Protein AF-A0A1G8F8T6-F1 (afdb_monomer)

pLDDT: mean 83.58, std 11.94, range [49.19, 96.81]

Nearest PDB structures (foldseek):
  3n2o-assembly2_C  TM=4.552E-01  e=8.728E+00  Vibrio vulnificus YJ016

Radius of gyration: 21.97 Å; Cα contacts (8 Å, |Δi|>4): 37; chains: 1; bounding box: 66×48×45 Å

Solvent-accessible surface area (backbone atoms only — not comparable to full-atom values): 5885 Å² total; per-residue (Å²): 111,71,68,59,53,51,52,50,54,52,52,53,55,54,57,56,69,68,46,78,66,74,82,36,47,68,62,40,37,72,35,65,68,62,41,52,53,52,52,56,41,45,76,68,64,76,58,56,69,75,56,43,51,43,54,52,51,10,48,55,52,30,67,73,63,73,77,66,57,94,80,72,55,82,49,86,86,70,53,78,80,83,59,82,72,71,80,52,79,77,79,77,79,131

Organism: NCBI:txid29435

Mean predicted aligned error: 12.01 Å

Sequence (94 aa):
MTRATAMFAFACLLAGCDRPQALSVEALAADPAQLHALRAECGRSEHDGAFCARVTQADLRRFLSGQAGPGEYQTLADLPPIPDSFDDPVEARP

Structure (mmCIF, N/CA/C/O backbone):
data_AF-A0A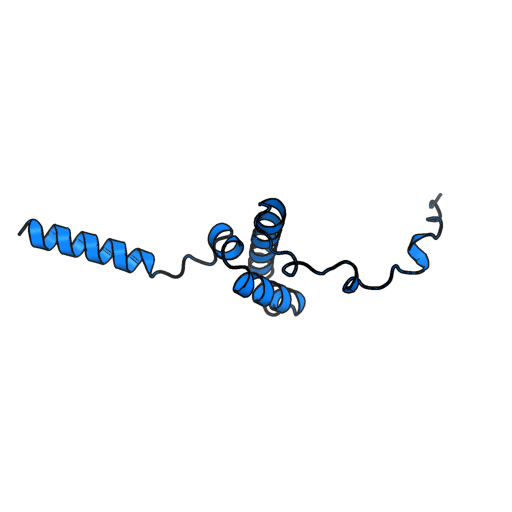1G8F8T6-F1
#
_entry.id   AF-A0A1G8F8T6-F1
#
loop_
_atom_site.group_PDB
_atom_site.id
_atom_site.type_symbol
_atom_site.label_atom_id
_atom_site.label_alt_id
_atom_site.label_comp_id
_atom_site.label_asym_id
_atom_site.label_entity_id
_atom_site.label_seq_id
_atom_site.pdbx_PDB_ins_code
_atom_site.Cartn_x
_atom_site.Cartn_y
_atom_site.Cartn_z
_atom_site.occupancy
_atom_site.B_iso_or_equiv
_atom_site.auth_seq_id
_atom_site.auth_comp_id
_atom_site.auth_asym_id
_atom_site.auth_atom_id
_atom_site.pdbx_PDB_model_num
ATOM 1 N N . MET A 1 1 ? -31.013 28.864 26.686 1.00 59.19 1 MET A N 1
ATOM 2 C CA . MET A 1 1 ? -29.648 29.105 26.158 1.00 59.19 1 MET A CA 1
ATOM 3 C C . MET A 1 1 ? -28.838 27.815 26.035 1.00 59.19 1 MET A C 1
ATOM 5 O O . MET A 1 1 ? -28.295 27.577 24.971 1.00 59.19 1 MET A O 1
ATOM 9 N N . THR A 1 2 ? -28.855 26.921 27.028 1.00 66.06 2 THR A N 1
ATOM 10 C CA . THR A 1 2 ? -28.122 25.633 27.052 1.00 66.06 2 THR A CA 1
ATOM 11 C C . THR A 1 2 ? -28.388 24.698 25.864 1.00 66.06 2 THR A C 1
ATOM 13 O O . THR A 1 2 ? -27.469 24.061 25.362 1.00 66.06 2 THR A O 1
ATOM 16 N N . ARG A 1 3 ? -29.633 24.637 25.369 1.00 74.25 3 ARG A N 1
ATOM 17 C CA . ARG A 1 3 ? -29.998 23.798 24.209 1.00 74.25 3 ARG A CA 1
ATOM 18 C C . ARG A 1 3 ? -29.391 24.290 22.892 1.00 74.25 3 ARG A C 1
ATOM 20 O O . ARG A 1 3 ? -28.979 23.477 22.075 1.00 74.25 3 ARG A O 1
ATOM 27 N N . ALA A 1 4 ? -29.303 25.608 22.715 1.00 74.50 4 ALA A N 1
ATOM 28 C CA . ALA A 1 4 ? -28.697 26.208 21.530 1.00 74.50 4 ALA A CA 1
ATOM 29 C C . ALA A 1 4 ? -27.178 25.981 21.521 1.00 74.50 4 ALA A C 1
ATOM 31 O O . ALA A 1 4 ? -26.618 25.631 20.489 1.00 74.50 4 ALA A O 1
ATOM 32 N N . THR A 1 5 ? -26.530 26.078 22.686 1.00 75.00 5 THR A N 1
ATOM 33 C CA . THR A 1 5 ? -25.104 25.763 22.848 1.00 75.00 5 THR A CA 1
ATOM 34 C C . THR A 1 5 ? -24.811 24.292 22.551 1.00 75.00 5 THR A C 1
ATOM 36 O O . THR A 1 5 ? -23.836 23.991 21.871 1.00 75.00 5 THR A O 1
ATOM 39 N N . ALA A 1 6 ? -25.680 23.380 22.999 1.00 80.19 6 ALA A N 1
ATOM 40 C CA . ALA A 1 6 ? -25.549 21.953 22.714 1.00 80.19 6 ALA A CA 1
ATOM 41 C C . ALA A 1 6 ? -25.727 21.636 21.219 1.00 80.19 6 ALA A C 1
ATOM 43 O O . ALA A 1 6 ? -24.916 20.905 20.659 1.00 80.19 6 ALA A O 1
ATOM 44 N N . MET A 1 7 ? -26.731 22.222 20.552 1.00 81.44 7 MET A N 1
ATOM 45 C CA . MET A 1 7 ? -26.900 22.061 19.100 1.00 81.44 7 MET A CA 1
ATOM 46 C C . MET A 1 7 ? -25.718 22.623 18.313 1.00 81.44 7 MET A C 1
ATOM 48 O O . MET A 1 7 ? -25.283 22.002 17.351 1.00 81.44 7 MET A O 1
ATOM 52 N N . PHE A 1 8 ? -25.187 23.774 18.724 1.00 81.00 8 PHE A N 1
ATOM 53 C CA . PHE A 1 8 ? -24.047 24.392 18.055 1.00 81.00 8 PHE A CA 1
ATOM 54 C C . PHE A 1 8 ? -22.774 23.553 18.222 1.00 81.00 8 PHE A C 1
ATOM 56 O O . PHE A 1 8 ? -22.086 23.282 17.245 1.00 81.00 8 PHE A O 1
ATOM 63 N N . ALA A 1 9 ? -22.509 23.052 19.433 1.00 81.75 9 ALA A N 1
ATOM 64 C CA . ALA A 1 9 ? -21.402 22.131 19.683 1.00 81.75 9 ALA A CA 1
ATOM 65 C C . ALA A 1 9 ? -21.535 20.837 18.861 1.00 81.75 9 ALA A C 1
ATOM 67 O O . ALA A 1 9 ? -20.556 20.373 18.281 1.00 81.75 9 ALA A O 1
ATOM 68 N N . PHE A 1 10 ? -22.747 20.288 18.755 1.00 79.69 10 PHE A N 1
ATOM 69 C CA . PHE A 1 10 ? -23.015 19.093 17.956 1.00 79.69 10 PHE A CA 1
ATOM 70 C C . PHE A 1 10 ? -22.822 19.343 16.453 1.00 79.69 10 PHE A C 1
ATOM 72 O O . PHE A 1 10 ? -22.183 18.546 15.773 1.00 79.69 10 PHE A O 1
ATOM 79 N N . ALA A 1 11 ? -23.289 20.484 15.938 1.00 79.38 11 ALA A N 1
ATOM 80 C CA . ALA A 1 11 ? -23.071 20.885 14.550 1.00 79.38 11 ALA A CA 1
ATOM 81 C C . ALA A 1 11 ? -21.579 21.104 14.234 1.00 79.38 11 ALA A C 1
ATOM 83 O O . ALA A 1 11 ? -21.114 20.691 13.175 1.00 79.38 11 ALA A O 1
ATOM 84 N N . CYS A 1 12 ? -20.806 21.683 15.159 1.00 77.25 12 CYS A N 1
ATOM 85 C CA . CYS A 1 12 ? -19.356 21.828 15.010 1.00 77.25 12 CYS A CA 1
ATOM 86 C C . CYS A 1 12 ? -18.616 20.480 15.018 1.00 77.25 12 CYS A C 1
ATOM 88 O O . CYS A 1 12 ? -17.654 20.319 14.272 1.00 77.25 12 CYS A O 1
ATOM 90 N N . LEU A 1 13 ? -19.061 19.511 15.827 1.00 75.94 13 LEU A N 1
ATOM 91 C CA . LEU A 1 13 ? -18.507 18.151 15.826 1.00 75.94 13 LEU A CA 1
ATOM 92 C C . LEU A 1 13 ? -18.780 17.436 14.496 1.00 75.94 13 LEU A C 1
ATOM 94 O O . LEU A 1 13 ? -17.865 16.846 13.930 1.00 75.94 13 LEU A O 1
ATOM 98 N N . LEU A 1 14 ? -20.000 17.553 13.961 1.00 72.62 14 LEU A N 1
ATOM 99 C CA . LEU A 1 14 ? -20.365 16.978 12.661 1.00 72.62 14 LEU A CA 1
ATOM 100 C C . LEU A 1 14 ? -19.622 17.644 11.495 1.00 72.62 14 LEU A C 1
ATOM 102 O O . LEU A 1 14 ? -19.143 16.949 10.606 1.00 72.62 14 LEU A O 1
ATOM 106 N N . ALA A 1 15 ? -19.440 18.967 11.526 1.00 65.62 15 ALA A N 1
ATOM 107 C CA . ALA A 1 15 ? -18.633 19.677 10.531 1.00 65.62 15 ALA A CA 1
ATOM 108 C C . ALA A 1 15 ? -17.142 19.281 10.581 1.00 65.62 15 ALA A C 1
ATOM 110 O O . ALA A 1 15 ? -16.426 19.405 9.590 1.00 65.62 15 ALA A O 1
ATOM 111 N N . GLY A 1 16 ? -16.664 18.777 11.725 1.00 58.59 16 GLY A N 1
ATOM 112 C CA . GLY A 1 16 ? -15.331 18.192 11.863 1.00 58.59 16 GLY A CA 1
ATOM 113 C C . GLY A 1 16 ? -15.189 16.805 11.227 1.00 58.59 16 GLY A C 1
ATOM 114 O O . GLY A 1 16 ? -14.078 16.442 10.850 1.00 58.59 16 GLY A O 1
ATOM 115 N N . CYS A 1 17 ? -16.284 16.053 11.063 1.00 60.75 17 CYS A N 1
ATOM 116 C CA . CYS A 1 17 ? -16.290 14.772 10.344 1.00 60.75 17 CYS A CA 1
ATOM 117 C C . CYS A 1 17 ? -16.159 14.942 8.823 1.00 60.75 17 CYS A C 1
ATOM 119 O O . CYS A 1 17 ? -15.731 14.009 8.151 1.00 60.75 17 CY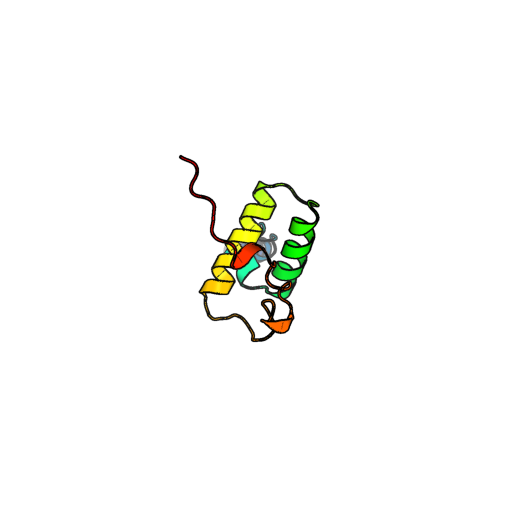S A O 1
ATOM 121 N N . ASP A 1 18 ? -16.496 16.129 8.308 1.00 53.38 18 ASP A N 1
ATOM 122 C CA . ASP A 1 18 ? -16.370 16.518 6.896 1.00 53.38 18 ASP A CA 1
ATOM 123 C C . ASP A 1 18 ? -14.992 17.121 6.567 1.00 53.38 18 ASP A C 1
ATOM 125 O O . ASP A 1 18 ? -14.690 17.452 5.420 1.00 53.38 18 ASP A O 1
ATOM 129 N N . ARG A 1 19 ? -14.099 17.271 7.565 1.00 49.38 19 ARG A N 1
ATOM 130 C CA . ARG A 1 19 ? -12.692 17.522 7.240 1.00 49.38 19 ARG A CA 1
ATOM 131 C C . ARG A 1 19 ? -12.190 16.296 6.486 1.00 49.38 19 ARG A C 1
ATOM 133 O O . ARG A 1 19 ? -12.288 15.206 7.053 1.00 49.38 19 ARG A O 1
ATOM 140 N N . PRO A 1 20 ? -11.603 16.451 5.282 1.00 49.19 20 PRO A N 1
ATOM 141 C CA . PRO A 1 20 ? -10.923 15.349 4.631 1.00 49.19 20 PRO A CA 1
ATOM 142 C C . PRO A 1 20 ? -9.859 14.893 5.617 1.00 49.19 20 PRO A C 1
ATOM 144 O O . PRO A 1 20 ? -8.905 15.616 5.912 1.00 49.19 20 PRO A O 1
ATOM 147 N N . GLN A 1 21 ? -10.118 13.742 6.229 1.00 52.94 21 GLN A N 1
ATOM 148 C CA . GLN A 1 21 ? -9.225 13.050 7.137 1.00 52.94 21 GLN A CA 1
ATOM 149 C C . GLN A 1 21 ? -7.921 12.996 6.359 1.00 52.94 21 GLN A C 1
ATOM 151 O O . GLN A 1 21 ? -7.896 12.362 5.310 1.00 52.94 21 GLN A O 1
ATOM 156 N N . ALA A 1 22 ? -6.918 13.785 6.738 1.00 54.78 22 ALA A N 1
ATOM 157 C CA . ALA A 1 22 ? -5.745 13.992 5.903 1.00 54.78 22 ALA A CA 1
ATOM 158 C C . ALA A 1 22 ? -5.144 12.627 5.562 1.00 54.78 22 ALA A C 1
ATOM 160 O O . ALA A 1 22 ? -4.507 12.056 6.437 1.00 54.78 22 ALA A O 1
ATOM 161 N N . LEU A 1 23 ? -5.428 12.118 4.349 1.00 73.44 23 LEU A N 1
ATOM 162 C CA . LEU A 1 23 ? -5.221 10.744 3.865 1.00 73.44 23 LEU A CA 1
ATOM 163 C C . LEU A 1 23 ? -4.552 9.851 4.910 1.00 73.44 23 LEU A C 1
ATOM 165 O O . LEU A 1 23 ? -3.332 9.648 4.879 1.00 73.44 23 LEU A O 1
ATOM 169 N N . SER A 1 24 ? -5.332 9.443 5.918 1.00 88.75 24 SER A N 1
ATOM 170 C CA . SER A 1 24 ? -4.795 8.600 6.975 1.00 88.75 24 SER A CA 1
ATOM 171 C C . SER A 1 24 ? -4.574 7.215 6.391 1.00 88.75 24 SER A C 1
ATOM 173 O O . SER A 1 24 ? -5.270 6.798 5.463 1.00 88.75 24 SER A O 1
ATOM 175 N N . VAL A 1 25 ? -3.588 6.503 6.924 1.00 92.50 25 VAL A N 1
ATOM 176 C CA . VAL A 1 25 ? -3.266 5.149 6.468 1.00 92.50 25 VAL A CA 1
ATOM 177 C C . VAL A 1 25 ? -4.492 4.243 6.606 1.00 92.50 25 VAL A C 1
ATOM 179 O O . VAL A 1 25 ? -4.785 3.465 5.708 1.00 92.50 25 VAL A O 1
ATOM 182 N N . GLU A 1 26 ? -5.243 4.379 7.699 1.00 92.50 26 GLU A N 1
ATOM 183 C CA . GLU A 1 26 ? -6.500 3.677 7.952 1.00 92.50 26 GLU A CA 1
ATOM 184 C C . GLU A 1 26 ? -7.587 3.998 6.928 1.00 92.50 26 GLU A C 1
ATOM 186 O O . GLU A 1 26 ? -8.197 3.074 6.394 1.00 92.50 26 GLU A O 1
ATOM 191 N N . ALA A 1 27 ? -7.840 5.282 6.664 1.00 91.31 27 ALA A N 1
ATOM 192 C CA . ALA A 1 27 ? -8.886 5.690 5.731 1.00 91.31 27 ALA A CA 1
ATOM 193 C C . ALA A 1 27 ? -8.563 5.210 4.316 1.00 91.31 27 ALA A C 1
ATOM 195 O O . ALA A 1 27 ? -9.422 4.664 3.630 1.00 91.31 27 ALA A O 1
ATOM 196 N N . LEU A 1 28 ? -7.297 5.336 3.916 1.00 92.88 28 LEU A N 1
ATOM 197 C CA . LEU A 1 28 ? -6.849 4.899 2.606 1.00 92.88 28 LEU A CA 1
ATOM 198 C C . LEU A 1 28 ? -6.850 3.367 2.478 1.00 92.88 28 LEU A C 1
ATOM 200 O O . LEU A 1 28 ? -7.231 2.842 1.442 1.00 92.88 28 LEU A O 1
ATOM 204 N N . ALA A 1 29 ? -6.500 2.629 3.536 1.00 94.00 29 ALA A N 1
ATOM 205 C CA . ALA A 1 29 ? -6.598 1.167 3.541 1.00 94.00 29 ALA A CA 1
ATOM 206 C C . ALA A 1 29 ? -8.055 0.664 3.492 1.00 94.00 29 ALA A C 1
ATOM 208 O O . ALA A 1 29 ? -8.301 -0.467 3.066 1.00 94.00 29 ALA A O 1
ATOM 209 N N . ALA A 1 30 ? -9.022 1.479 3.925 1.00 93.31 30 ALA A N 1
ATOM 210 C CA . ALA A 1 30 ? -10.443 1.150 3.868 1.00 93.31 30 ALA A CA 1
ATOM 211 C C . ALA A 1 30 ? -11.064 1.362 2.472 1.00 93.31 30 ALA A C 1
ATOM 213 O O . ALA A 1 30 ? -12.059 0.703 2.170 1.00 93.31 30 ALA A O 1
ATOM 214 N N . ASP A 1 31 ? -10.473 2.210 1.619 1.00 93.12 31 ASP A N 1
ATOM 215 C CA . ASP A 1 31 ? -10.937 2.477 0.249 1.00 93.12 31 ASP A CA 1
ATOM 216 C C . ASP A 1 31 ? -9.996 1.853 -0.812 1.00 93.12 31 ASP A C 1
ATOM 218 O O . ASP A 1 31 ? -8.991 2.464 -1.196 1.00 93.12 31 ASP A O 1
ATOM 222 N N . PRO A 1 32 ? -10.301 0.641 -1.325 1.00 92.25 32 PRO A N 1
ATOM 223 C CA . PRO A 1 32 ? -9.457 -0.037 -2.312 1.00 92.25 32 PRO A CA 1
ATOM 224 C C . PRO A 1 32 ? -9.332 0.714 -3.639 1.00 92.25 32 PRO A C 1
ATOM 226 O O . PRO A 1 32 ? -8.269 0.680 -4.259 1.00 92.25 32 PRO A O 1
ATOM 229 N N . ALA A 1 33 ? -10.407 1.356 -4.103 1.00 91.75 33 ALA A N 1
ATOM 230 C CA . ALA A 1 33 ? -10.431 1.988 -5.418 1.00 91.75 33 ALA A CA 1
ATOM 231 C C . ALA A 1 33 ? -9.563 3.248 -5.415 1.00 91.75 33 ALA A C 1
ATOM 233 O O . ALA A 1 33 ? -8.730 3.440 -6.305 1.00 91.75 33 ALA A O 1
ATOM 234 N N . GLN A 1 34 ? -9.702 4.062 -4.367 1.00 93.12 34 GLN A N 1
ATOM 235 C CA . GLN A 1 34 ? -8.869 5.240 -4.172 1.00 93.12 34 GLN A CA 1
ATOM 236 C C . GLN A 1 34 ? -7.395 4.860 -3.974 1.00 93.12 34 GLN A C 1
ATOM 238 O O . GLN A 1 34 ? -6.512 5.461 -4.588 1.00 93.12 34 GLN A O 1
ATOM 243 N N . LEU A 1 35 ? -7.117 3.844 -3.153 1.00 93.81 35 LEU A N 1
ATOM 244 C CA . LEU A 1 35 ? -5.758 3.363 -2.917 1.00 93.81 35 LEU A CA 1
ATOM 245 C C . LEU A 1 35 ? -5.091 2.843 -4.200 1.00 93.81 35 LEU A C 1
ATOM 247 O O . LEU A 1 35 ? -3.922 3.149 -4.436 1.00 93.81 35 LEU A O 1
ATOM 251 N N . HIS A 1 36 ? -5.817 2.107 -5.049 1.00 92.44 36 HIS A N 1
ATOM 252 C CA . HIS A 1 36 ? -5.296 1.611 -6.327 1.00 92.44 36 HIS A CA 1
ATOM 253 C C . HIS A 1 36 ? -4.887 2.756 -7.268 1.00 92.44 36 HIS A C 1
ATOM 255 O O . HIS A 1 36 ? -3.782 2.733 -7.815 1.00 92.44 36 HIS A O 1
ATOM 261 N N . ALA A 1 37 ? -5.737 3.780 -7.409 1.00 93.31 37 ALA A N 1
ATOM 262 C CA . ALA A 1 37 ? -5.438 4.957 -8.226 1.00 93.31 37 ALA A CA 1
ATOM 263 C C . ALA A 1 37 ? -4.182 5.695 -7.727 1.00 93.31 37 ALA A C 1
ATOM 265 O O . ALA A 1 37 ? -3.254 5.932 -8.501 1.00 93.31 37 ALA A O 1
ATOM 266 N N . LEU A 1 38 ? -4.092 5.951 -6.415 1.00 94.19 38 LEU A N 1
ATOM 267 C CA . LEU A 1 38 ? -2.930 6.617 -5.814 1.00 94.19 38 LEU A CA 1
ATOM 268 C C . LEU A 1 38 ? -1.636 5.806 -5.968 1.00 94.19 38 LEU A C 1
ATOM 270 O O . LEU A 1 38 ? -0.566 6.383 -6.160 1.00 94.19 38 LEU A O 1
ATOM 274 N N . ARG A 1 39 ? -1.711 4.470 -5.928 1.00 93.12 39 ARG A N 1
ATOM 275 C CA . ARG A 1 39 ? -0.555 3.599 -6.194 1.00 93.12 39 ARG A CA 1
ATOM 276 C C . ARG A 1 39 ? -0.025 3.79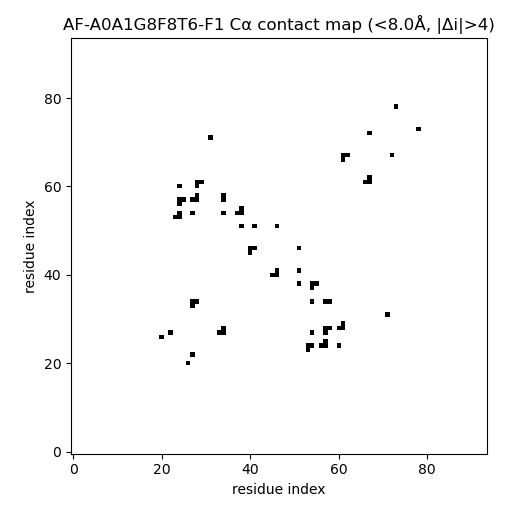4 -7.618 1.00 93.12 39 ARG A C 1
ATOM 278 O O . ARG A 1 39 ? 1.185 3.915 -7.807 1.00 93.12 39 ARG A O 1
ATOM 285 N N . ALA A 1 40 ? -0.919 3.867 -8.606 1.00 92.12 40 ALA A N 1
ATOM 286 C CA . ALA A 1 40 ? -0.555 4.098 -10.004 1.00 92.12 40 ALA A CA 1
ATOM 287 C C . ALA A 1 40 ? 0.023 5.507 -10.242 1.00 92.12 40 ALA A C 1
ATOM 289 O O . ALA A 1 40 ? 0.952 5.668 -11.033 1.00 92.12 40 ALA A O 1
ATOM 290 N N . GLU A 1 41 ? -0.488 6.526 -9.552 1.00 94.06 41 GLU A N 1
ATOM 291 C CA . GLU A 1 41 ? 0.061 7.892 -9.578 1.00 94.06 41 GLU A CA 1
ATOM 292 C C . GLU A 1 41 ? 1.463 7.958 -8.950 1.00 94.06 41 GLU A C 1
ATOM 294 O O . GLU A 1 41 ? 2.384 8.539 -9.529 1.00 94.06 41 GLU A O 1
ATOM 299 N N . CYS A 1 42 ? 1.673 7.286 -7.814 1.00 94.75 42 CYS A N 1
ATOM 300 C CA . CYS A 1 42 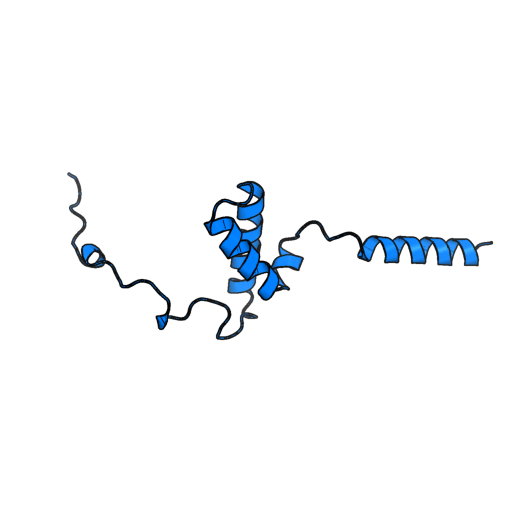? 2.988 7.183 -7.180 1.00 94.75 42 CYS A CA 1
ATOM 301 C C . CYS A 1 42 ? 4.014 6.425 -8.035 1.00 94.75 42 CYS A C 1
ATOM 303 O O . CYS A 1 42 ? 5.179 6.813 -8.065 1.00 94.75 42 CYS A O 1
ATOM 305 N N . GLY A 1 43 ? 3.594 5.401 -8.787 1.00 90.25 43 GLY A N 1
ATOM 306 C CA . GLY A 1 43 ? 4.457 4.721 -9.762 1.00 90.25 43 GLY A CA 1
ATOM 307 C C . GLY A 1 43 ? 4.890 5.611 -10.935 1.00 90.25 43 GLY A C 1
ATOM 308 O O . GLY A 1 43 ? 5.915 5.347 -11.559 1.00 90.25 43 GLY A O 1
ATOM 309 N N . ARG A 1 44 ? 4.138 6.684 -11.216 1.00 93.88 44 ARG A N 1
ATOM 310 C CA . ARG A 1 44 ? 4.453 7.698 -12.237 1.00 93.88 44 ARG A CA 1
ATOM 311 C C . ARG A 1 44 ? 5.192 8.917 -11.670 1.00 93.88 44 ARG A C 1
ATOM 313 O O . ARG A 1 44 ? 5.451 9.857 -12.416 1.00 93.88 44 ARG A O 1
ATOM 320 N N . SER A 1 45 ? 5.563 8.893 -10.385 1.00 88.00 45 SER A N 1
ATOM 321 C CA . SER A 1 45 ? 6.263 9.983 -9.688 1.00 88.00 45 SER A CA 1
ATOM 322 C C . SER A 1 45 ? 5.500 11.318 -9.692 1.00 88.00 45 SER A C 1
ATOM 324 O O . SER A 1 45 ? 6.112 12.383 -9.722 1.00 88.00 45 SER A O 1
ATOM 326 N N . GLU A 1 46 ? 4.163 11.278 -9.663 1.00 86.69 46 GLU A N 1
ATOM 327 C CA . GLU A 1 46 ? 3.316 12.486 -9.668 1.00 86.69 46 GLU A CA 1
ATOM 328 C C . GLU A 1 46 ? 3.180 13.155 -8.287 1.00 86.69 46 GLU A C 1
ATOM 330 O O . GLU A 1 46 ? 2.675 14.273 -8.190 1.00 86.69 46 GLU A O 1
ATOM 335 N N . HIS A 1 47 ? 3.653 12.497 -7.222 1.00 89.75 47 HIS A N 1
ATOM 336 C CA . HIS A 1 47 ? 3.527 12.944 -5.831 1.00 89.75 47 HIS A CA 1
ATOM 337 C C . HIS A 1 47 ? 4.869 12.943 -5.088 1.00 89.75 47 HIS A C 1
ATOM 339 O O . HIS A 1 47 ? 5.821 12.271 -5.483 1.00 89.75 47 HIS A O 1
ATOM 345 N N . ASP A 1 48 ? 4.925 13.670 -3.968 1.00 92.56 48 ASP A N 1
ATOM 346 C CA . ASP A 1 48 ? 6.083 13.689 -3.064 1.00 92.56 48 ASP A CA 1
ATOM 347 C C . ASP A 1 48 ? 6.368 12.312 -2.424 1.00 92.56 48 ASP A C 1
ATOM 349 O O . ASP A 1 48 ? 5.463 11.516 -2.155 1.00 92.56 48 ASP A O 1
ATOM 353 N N . GLY A 1 49 ? 7.637 12.048 -2.105 1.00 91.88 49 GLY A N 1
ATOM 354 C CA . GLY A 1 49 ? 8.077 10.775 -1.532 1.00 91.88 49 GLY A CA 1
ATOM 355 C C . GLY A 1 49 ? 7.422 10.433 -0.188 1.00 91.88 49 GLY A C 1
ATOM 356 O O . GLY A 1 49 ? 7.074 9.275 0.041 1.00 91.88 49 GLY A O 1
ATOM 357 N N . ALA A 1 50 ? 7.182 11.413 0.691 1.00 92.69 50 ALA A N 1
ATOM 358 C CA . ALA A 1 50 ? 6.517 11.165 1.973 1.00 92.69 50 ALA A CA 1
ATOM 359 C C . ALA A 1 50 ? 5.024 10.851 1.795 1.00 92.69 50 ALA A C 1
ATOM 361 O O . ALA A 1 50 ? 4.436 10.095 2.575 1.00 92.69 50 ALA A O 1
ATOM 362 N N . PHE A 1 51 ? 4.399 11.409 0.756 1.00 92.94 51 PHE A N 1
ATOM 363 C CA . PHE A 1 51 ? 3.048 11.032 0.364 1.00 92.94 51 PHE A CA 1
ATOM 364 C C . PHE A 1 51 ? 3.012 9.586 -0.133 1.00 92.94 51 PHE A C 1
ATOM 366 O O . PHE A 1 51 ? 2.250 8.781 0.403 1.00 92.94 51 PHE A O 1
ATOM 373 N N . CYS A 1 52 ? 3.887 9.228 -1.075 1.00 95.19 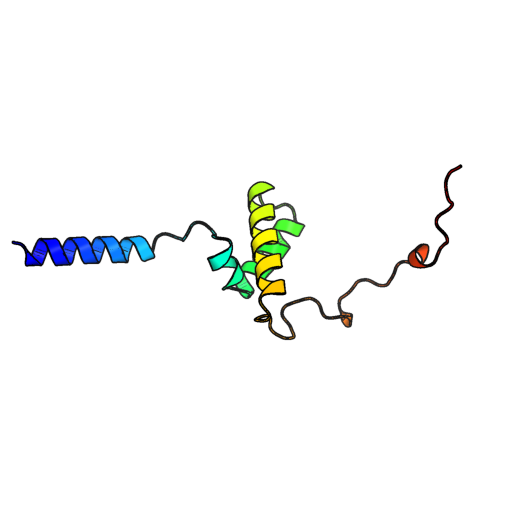52 CYS A N 1
ATOM 374 C CA . CYS A 1 52 ? 3.929 7.872 -1.611 1.00 95.19 52 CYS A CA 1
ATOM 375 C C . CYS A 1 52 ? 4.307 6.826 -0.558 1.00 95.19 52 CYS A C 1
ATOM 377 O O . CYS A 1 52 ? 3.741 5.737 -0.562 1.00 95.19 52 CYS A O 1
ATOM 379 N N . ALA A 1 53 ? 5.149 7.166 0.421 1.00 95.25 53 ALA A N 1
ATOM 380 C CA . ALA A 1 53 ? 5.419 6.295 1.564 1.00 95.25 53 ALA A CA 1
ATOM 381 C C . ALA A 1 53 ? 4.149 5.976 2.379 1.00 95.25 53 ALA A C 1
ATOM 383 O O . ALA A 1 53 ? 3.951 4.829 2.783 1.00 95.25 53 ALA A O 1
ATOM 384 N N . ARG A 1 54 ? 3.248 6.952 2.581 1.00 95.38 54 ARG A N 1
ATOM 385 C CA . ARG A 1 54 ? 1.954 6.715 3.252 1.00 95.38 54 ARG A CA 1
ATOM 386 C C . ARG A 1 54 ? 1.013 5.851 2.420 1.00 95.38 54 ARG A C 1
ATOM 388 O O . ARG A 1 54 ? 0.356 4.980 2.985 1.00 95.38 54 ARG A O 1
ATOM 395 N N . VAL A 1 55 ? 0.963 6.065 1.104 1.00 95.75 55 VAL A N 1
ATOM 396 C CA . VAL A 1 55 ? 0.180 5.223 0.182 1.00 95.75 55 VAL A CA 1
ATOM 397 C C . VAL A 1 55 ? 0.670 3.774 0.249 1.00 95.75 55 VAL A C 1
ATOM 399 O O . VAL A 1 55 ? -0.134 2.867 0.443 1.00 95.75 55 VAL A O 1
ATOM 402 N N . THR A 1 56 ? 1.986 3.555 0.21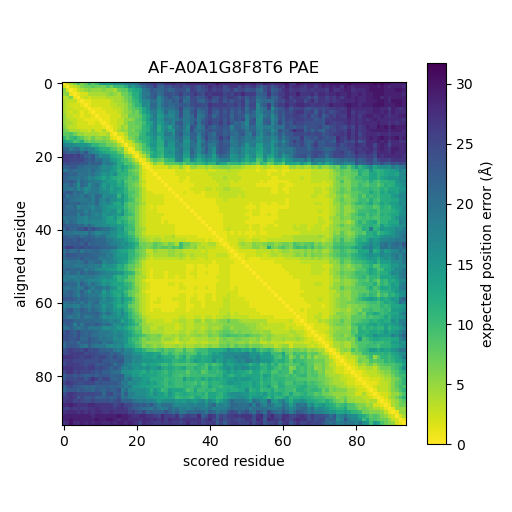1 1.00 95.81 56 THR A N 1
ATOM 403 C CA . THR A 1 56 ? 2.595 2.225 0.369 1.00 95.81 56 THR A CA 1
ATOM 404 C C . THR A 1 56 ? 2.2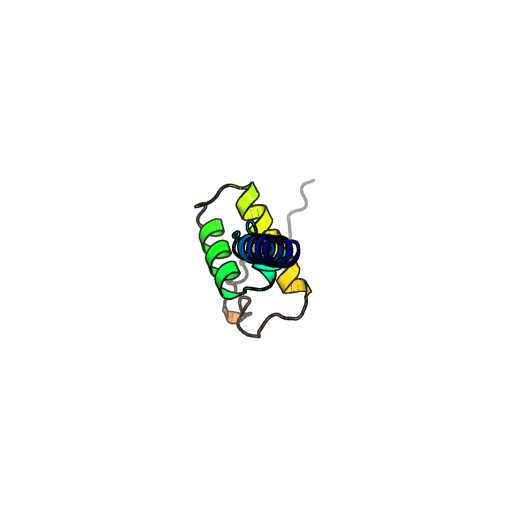91 1.605 1.734 1.00 95.81 56 THR A C 1
ATOM 406 O O . THR A 1 56 ? 2.010 0.413 1.829 1.00 95.81 56 THR A O 1
ATOM 409 N N . GLN A 1 57 ? 2.297 2.395 2.811 1.00 96.81 57 GLN A N 1
ATOM 410 C CA . GLN A 1 57 ? 1.935 1.898 4.140 1.00 96.81 57 GLN A CA 1
ATOM 411 C C . GLN A 1 57 ? 0.458 1.477 4.224 1.00 96.81 57 GLN A C 1
ATOM 413 O O . GLN A 1 57 ? 0.144 0.460 4.847 1.00 96.81 57 GLN A O 1
ATOM 418 N N . ALA A 1 58 ? -0.450 2.240 3.609 1.00 95.94 58 ALA A N 1
ATOM 419 C CA . ALA A 1 58 ? -1.868 1.890 3.531 1.00 95.94 58 ALA A CA 1
ATOM 420 C C . ALA A 1 58 ? -2.074 0.608 2.722 1.00 95.94 58 ALA A C 1
ATOM 422 O O . ALA A 1 58 ? -2.849 -0.259 3.127 1.00 95.94 58 ALA A O 1
ATOM 423 N N . ASP A 1 59 ? -1.314 0.461 1.638 1.00 94.56 59 ASP A N 1
ATOM 424 C CA . ASP A 1 59 ? -1.320 -0.737 0.816 1.00 94.56 59 ASP A CA 1
ATOM 425 C C . ASP A 1 59 ? -0.887 -1.988 1.574 1.00 94.56 59 ASP A C 1
ATOM 427 O O . ASP A 1 59 ? -1.618 -2.976 1.609 1.00 94.56 59 ASP A O 1
ATOM 431 N N . LEU A 1 60 ? 0.252 -1.922 2.264 1.00 95.44 60 LEU A N 1
ATOM 432 C CA . LEU A 1 60 ? 0.733 -3.025 3.089 1.00 95.44 60 LEU A CA 1
ATOM 433 C C . LEU A 1 60 ? -0.292 -3.410 4.161 1.00 95.44 60 LEU A C 1
ATOM 435 O O . LEU A 1 60 ? -0.552 -4.591 4.385 1.00 95.44 60 LEU A O 1
ATOM 439 N N . ARG A 1 61 ? -0.898 -2.419 4.824 1.00 95.62 61 ARG A N 1
ATOM 440 C CA . ARG A 1 61 ? -1.914 -2.679 5.846 1.00 95.62 61 ARG A CA 1
ATOM 441 C C . ARG A 1 61 ? -3.120 -3.409 5.268 1.00 95.62 61 ARG A C 1
ATOM 443 O O . ARG A 1 61 ? -3.619 -4.334 5.904 1.00 95.62 61 ARG A O 1
ATOM 450 N N . ARG A 1 62 ? -3.598 -2.982 4.099 1.00 94.81 62 ARG A N 1
ATOM 451 C CA . ARG A 1 62 ? -4.743 -3.596 3.428 1.00 94.81 62 ARG A CA 1
ATOM 452 C C . ARG A 1 62 ? -4.429 -5.020 2.983 1.00 94.81 62 ARG A C 1
ATOM 454 O O . ARG A 1 62 ? -5.214 -5.920 3.257 1.00 94.81 62 ARG A O 1
ATOM 461 N N . PHE A 1 63 ? -3.255 -5.239 2.401 1.00 92.50 63 PHE A N 1
ATOM 462 C CA . PHE A 1 63 ? -2.788 -6.573 2.035 1.00 92.50 63 PHE A CA 1
ATOM 463 C C . PHE A 1 63 ? -2.771 -7.522 3.245 1.00 92.50 63 PHE A C 1
ATOM 465 O O . PHE A 1 63 ? -3.263 -8.647 3.177 1.00 92.50 63 PHE A O 1
ATOM 472 N N . LEU A 1 64 ? -2.273 -7.045 4.391 1.00 93.62 64 LEU A N 1
ATOM 473 C CA . LEU A 1 64 ? -2.173 -7.833 5.622 1.00 93.62 64 LEU A CA 1
ATOM 474 C C . LEU A 1 64 ? -3.484 -7.948 6.417 1.00 93.62 64 LEU A C 1
ATOM 476 O O . LEU A 1 64 ? -3.539 -8.727 7.367 1.00 93.62 64 LEU A O 1
ATOM 480 N N . SER A 1 65 ? -4.540 -7.204 6.072 1.00 94.12 65 SER A N 1
ATOM 481 C CA . SER A 1 65 ? -5.808 -7.254 6.817 1.00 94.12 65 SER A CA 1
ATOM 482 C C . SER A 1 65 ? -6.647 -8.493 6.499 1.00 94.12 65 SER A C 1
ATOM 484 O O . SER A 1 65 ? -7.578 -8.808 7.240 1.00 94.12 65 SER A O 1
ATOM 486 N N . GLY A 1 66 ? -6.360 -9.175 5.386 1.00 90.31 66 GLY A N 1
ATOM 487 C CA . GLY A 1 66 ? -7.176 -10.282 4.882 1.00 90.31 66 GLY A CA 1
ATOM 488 C C . GLY A 1 66 ? -8.547 -9.851 4.344 1.00 90.31 66 GLY A C 1
ATOM 489 O O . GLY A 1 66 ? -9.373 -10.705 4.040 1.00 90.31 66 GLY A O 1
ATOM 490 N N . GLN A 1 67 ? -8.805 -8.543 4.220 1.00 90.19 67 GLN A N 1
ATOM 491 C CA . GLN A 1 67 ? -10.056 -7.993 3.675 1.00 90.19 67 GLN A CA 1
ATOM 492 C C . GLN A 1 67 ? -9.976 -7.702 2.167 1.00 90.19 67 GLN A C 1
ATOM 494 O O . GLN A 1 67 ? -10.906 -7.119 1.605 1.00 90.19 67 GLN A O 1
ATOM 499 N N . ALA A 1 68 ? -8.864 -8.061 1.523 1.00 89.06 68 ALA A N 1
ATOM 500 C CA . ALA A 1 68 ? -8.650 -7.844 0.101 1.00 89.06 68 ALA A CA 1
ATOM 501 C C . ALA A 1 68 ? -9.551 -8.754 -0.750 1.00 89.06 68 ALA A C 1
ATOM 503 O O . ALA A 1 68 ? -9.713 -9.943 -0.464 1.00 89.06 68 ALA A O 1
ATOM 504 N N . GLY A 1 69 ? -10.133 -8.192 -1.809 1.00 85.69 69 GLY A N 1
ATOM 505 C CA . GLY A 1 69 ? -10.916 -8.950 -2.784 1.00 85.69 69 GLY A CA 1
ATOM 506 C C . GLY A 1 69 ? -10.037 -9.747 -3.764 1.00 85.69 69 GLY A C 1
ATOM 507 O O . GLY A 1 69 ? -8.874 -9.406 -3.973 1.00 85.69 69 GLY A O 1
ATOM 508 N N . PRO A 1 70 ? -10.588 -10.769 -4.446 1.00 82.56 70 PRO A N 1
ATOM 509 C CA . PRO A 1 70 ? -9.832 -11.641 -5.356 1.00 82.56 70 PRO A CA 1
ATOM 510 C C . PRO A 1 70 ? -9.255 -10.941 -6.600 1.00 82.56 70 PRO A C 1
ATOM 512 O O . PRO A 1 70 ? -8.392 -11.510 -7.256 1.00 82.56 70 PRO A O 1
ATOM 515 N N . GLY A 1 71 ? -9.728 -9.738 -6.940 1.00 82.31 71 GLY A N 1
ATOM 516 C CA . GLY A 1 71 ? -9.237 -8.945 -8.078 1.00 82.31 71 GLY A CA 1
ATOM 517 C C . GLY A 1 71 ? -8.540 -7.647 -7.675 1.00 82.31 71 GLY A C 1
ATOM 518 O O . GLY A 1 71 ? -8.407 -6.744 -8.490 1.00 82.31 71 GLY A O 1
ATOM 519 N N . GLU A 1 72 ? -8.189 -7.497 -6.402 1.00 87.19 72 GLU A N 1
ATOM 520 C CA . GLU A 1 72 ? -7.685 -6.230 -5.871 1.00 87.19 72 GLU A CA 1
ATOM 521 C C . GLU A 1 72 ? -6.169 -6.060 -6.016 1.00 87.19 72 GLU A C 1
ATOM 523 O O . GLU A 1 72 ? -5.671 -4.954 -6.245 1.00 87.19 72 GLU A O 1
ATOM 528 N N . TYR A 1 73 ? -5.443 -7.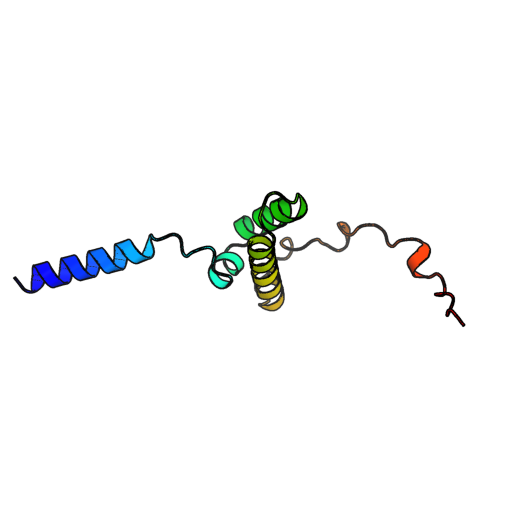167 -5.897 1.00 83.50 73 TYR A N 1
ATOM 529 C CA . TYR A 1 73 ? -4.017 -7.248 -6.169 1.00 83.50 73 TYR A CA 1
ATOM 530 C C . TYR A 1 73 ? -3.801 -8.031 -7.456 1.00 83.50 73 TYR A C 1
ATOM 532 O O . TYR A 1 73 ? -4.619 -8.887 -7.800 1.00 83.50 73 TYR A O 1
ATOM 540 N N . GLN A 1 74 ? -2.704 -7.709 -8.149 1.00 74.31 74 GLN A N 1
ATOM 541 C CA . GLN A 1 74 ? -2.317 -8.371 -9.394 1.00 74.31 74 GLN A CA 1
ATOM 542 C C . GLN A 1 74 ? -2.417 -9.881 -9.223 1.00 74.31 74 GLN A C 1
ATOM 544 O O . GLN A 1 74 ? -1.893 -10.449 -8.257 1.00 74.31 74 GLN A O 1
ATOM 549 N N . THR A 1 75 ? -3.106 -10.521 -10.159 1.00 71.94 75 THR A N 1
ATOM 550 C CA . THR A 1 75 ? -3.160 -11.972 -10.172 1.00 71.94 75 THR A CA 1
ATOM 551 C C . THR A 1 75 ? -1.830 -12.507 -10.683 1.00 71.94 75 THR A C 1
ATOM 553 O O . THR A 1 75 ? -1.028 -11.789 -11.282 1.00 71.94 75 THR A O 1
ATOM 556 N N . LEU A 1 76 ? -1.585 -13.800 -10.474 1.00 70.44 76 LEU A N 1
ATOM 557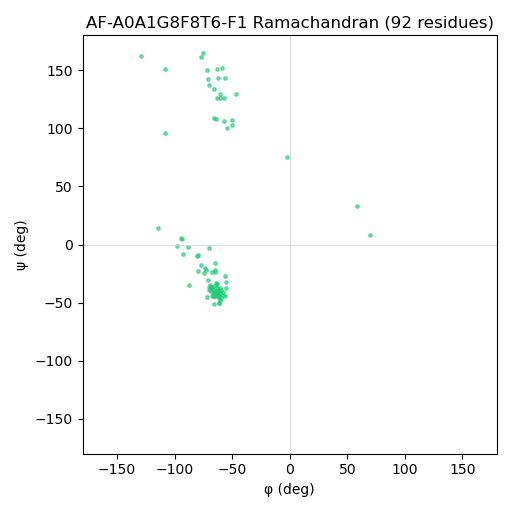 C CA . LEU A 1 76 ? -0.368 -14.442 -10.969 1.00 70.44 76 LEU A CA 1
ATOM 558 C C . LEU A 1 76 ? -0.198 -14.280 -12.495 1.00 70.44 76 LEU A C 1
ATOM 560 O O . LEU A 1 76 ? 0.925 -14.278 -12.984 1.00 70.44 76 LEU A O 1
ATOM 564 N N . ALA A 1 77 ? -1.305 -14.121 -13.231 1.00 74.56 77 ALA A N 1
ATOM 565 C CA . ALA A 1 77 ? -1.308 -13.910 -14.677 1.00 74.56 77 ALA A CA 1
ATOM 566 C C . ALA A 1 77 ? -0.844 -12.504 -15.094 1.00 74.56 77 ALA A C 1
ATOM 568 O O . ALA A 1 77 ? -0.429 -12.320 -16.235 1.00 74.56 77 ALA A O 1
ATOM 569 N N . ASP A 1 78 ? -0.897 -11.532 -14.181 1.00 74.69 78 ASP A N 1
ATOM 570 C CA . ASP A 1 78 ? -0.545 -10.136 -14.447 1.00 74.69 78 ASP A CA 1
ATOM 571 C C . ASP A 1 78 ? 0.893 -9.791 -14.014 1.00 74.69 78 ASP A C 1
ATOM 573 O O . ASP A 1 78 ? 1.344 -8.651 -14.165 1.00 74.69 78 ASP A O 1
ATOM 577 N N . LEU A 1 79 ? 1.619 -10.759 -13.443 1.00 78.62 79 LEU A N 1
ATOM 578 C CA . LEU A 1 79 ? 3.030 -10.607 -13.103 1.00 78.62 79 LEU A CA 1
ATOM 579 C C . LEU A 1 79 ? 3.883 -10.588 -14.381 1.00 78.62 79 LEU A C 1
ATOM 581 O O . LEU A 1 79 ? 3.608 -11.345 -15.317 1.00 78.62 79 LEU A O 1
ATOM 585 N N . PRO A 1 80 ? 4.941 -9.756 -14.433 1.00 80.50 80 PRO A N 1
ATOM 586 C CA . PRO A 1 80 ? 5.893 -9.822 -15.531 1.00 80.50 80 PRO A CA 1
ATOM 587 C C . PRO A 1 80 ? 6.521 -11.223 -15.596 1.00 80.50 80 PRO A C 1
ATOM 589 O O . PRO A 1 80 ? 6.638 -11.891 -14.561 1.00 80.50 80 PRO A O 1
ATOM 592 N N . PRO A 1 81 ? 6.942 -11.675 -16.790 1.00 85.06 81 PRO A N 1
ATOM 593 C CA . PRO A 1 81 ? 7.626 -12.953 -16.921 1.00 85.06 81 PRO A CA 1
ATOM 594 C C . PRO A 1 81 ? 8.863 -12.988 -16.017 1.00 85.06 81 PRO A C 1
ATOM 596 O O . PRO A 1 81 ? 9.550 -11.976 -15.848 1.00 85.06 81 PRO A O 1
ATOM 599 N N . ILE A 1 82 ? 9.131 -14.163 -15.441 1.00 86.38 82 ILE A N 1
ATOM 600 C CA . ILE A 1 82 ? 10.353 -14.415 -14.671 1.00 86.38 82 ILE A CA 1
ATOM 601 C C . ILE A 1 82 ? 11.547 -14.113 -15.596 1.00 86.38 82 ILE A C 1
ATOM 603 O O . ILE A 1 82 ? 11.587 -14.656 -16.701 1.00 86.38 82 ILE A O 1
ATOM 607 N N . PRO A 1 83 ? 12.493 -13.246 -15.198 1.00 87.06 83 PRO A N 1
ATOM 608 C CA . PRO A 1 83 ? 13.686 -12.986 -15.998 1.00 87.06 83 PRO A CA 1
ATOM 609 C C . PRO A 1 83 ? 14.538 -14.249 -16.156 1.00 87.06 83 PRO A C 1
ATOM 611 O O . PRO A 1 83 ? 14.708 -14.980 -15.185 1.00 87.06 83 PRO A O 1
ATOM 614 N N . ASP A 1 84 ? 15.153 -14.455 -17.325 1.00 86.44 84 ASP A N 1
ATOM 615 C CA . ASP A 1 84 ? 16.044 -15.607 -17.572 1.00 86.44 84 ASP A CA 1
ATOM 616 C C . ASP A 1 84 ? 17.192 -15.691 -16.550 1.00 86.44 84 ASP A C 1
ATOM 618 O O . ASP A 1 84 ? 17.594 -16.772 -16.137 1.00 86.44 84 ASP A O 1
ATOM 622 N N . SER A 1 85 ? 17.658 -14.537 -16.063 1.00 85.50 85 SER A N 1
ATOM 623 C CA . SER A 1 85 ? 18.712 -14.446 -15.050 1.00 85.50 85 SER A CA 1
ATOM 624 C C . SER A 1 85 ? 18.296 -14.919 -13.654 1.00 85.50 85 SER A C 1
ATOM 626 O O . SER A 1 85 ? 19.093 -14.834 -12.725 1.00 85.50 85 SER A O 1
ATOM 628 N N . PHE A 1 86 ? 17.036 -15.302 -13.446 1.00 88.38 86 PHE A N 1
ATOM 629 C CA . PHE A 1 86 ? 16.543 -15.697 -12.128 1.00 88.38 86 PHE A CA 1
ATOM 630 C C . PHE A 1 86 ? 17.144 -17.030 -11.661 1.00 88.38 86 PHE A C 1
ATOM 632 O O . PHE A 1 86 ? 17.414 -17.184 -10.471 1.00 88.38 86 PHE A O 1
ATOM 639 N N . ASP A 1 87 ? 17.387 -17.956 -12.593 1.00 86.69 87 ASP A N 1
ATOM 640 C CA . ASP A 1 87 ? 17.982 -19.272 -12.318 1.00 86.69 87 ASP A CA 1
ATOM 641 C C . ASP A 1 87 ? 19.513 -19.288 -12.466 1.00 86.69 87 ASP A C 1
ATOM 643 O O . ASP A 1 87 ? 20.164 -20.277 -12.113 1.00 86.69 87 ASP A O 1
ATOM 647 N N . ASP A 1 88 ? 20.102 -18.204 -12.976 1.00 87.56 88 ASP A N 1
ATOM 648 C CA . ASP A 1 88 ? 21.545 -18.120 -13.156 1.00 87.56 88 ASP A CA 1
ATOM 649 C C . ASP A 1 88 ? 22.254 -18.132 -11.791 1.00 87.56 88 ASP A C 1
ATOM 651 O O . ASP A 1 88 ? 21.871 -17.405 -10.864 1.00 87.56 88 ASP A O 1
ATOM 655 N N . PRO A 1 89 ? 23.325 -18.929 -11.632 1.00 83.56 89 PRO A N 1
ATOM 656 C CA . PRO A 1 89 ? 24.124 -18.887 -10.422 1.00 83.56 89 PRO A CA 1
ATOM 657 C C . PRO A 1 89 ? 24.709 -17.484 -10.249 1.00 83.56 89 PRO A C 1
ATOM 659 O O . PRO A 1 89 ? 25.396 -16.959 -11.126 1.00 83.56 89 PRO A O 1
ATOM 662 N N . VAL A 1 90 ? 24.473 -16.879 -9.083 1.00 82.69 90 VAL A N 1
ATOM 663 C CA . VAL A 1 90 ? 25.162 -15.642 -8.714 1.00 82.69 90 VAL A CA 1
ATOM 664 C C . VAL A 1 90 ? 26.636 -15.989 -8.546 1.00 82.69 90 VAL A C 1
ATOM 666 O O . VAL A 1 90 ? 27.008 -16.667 -7.589 1.00 82.69 90 VAL A O 1
ATOM 669 N N . GLU A 1 91 ? 27.466 -15.532 -9.484 1.00 79.38 91 GLU A N 1
ATOM 670 C CA . GLU A 1 91 ? 28.924 -15.558 -9.373 1.00 79.38 91 GLU A CA 1
ATOM 671 C C . GLU A 1 91 ? 29.310 -14.946 -8.018 1.00 79.38 91 GLU A C 1
ATOM 673 O O . GLU A 1 91 ? 29.241 -13.728 -7.811 1.00 79.38 91 GLU A O 1
ATOM 678 N N . ALA A 1 92 ? 29.659 -15.802 -7.055 1.00 73.31 92 ALA A N 1
ATOM 679 C CA . ALA A 1 92 ? 30.145 -15.365 -5.761 1.00 73.31 92 ALA A CA 1
ATOM 680 C C . ALA A 1 92 ? 31.462 -14.624 -6.005 1.00 73.31 92 ALA A C 1
ATOM 682 O O . ALA A 1 92 ? 32.467 -15.227 -6.382 1.00 73.31 92 ALA A O 1
ATOM 683 N N . ARG A 1 93 ? 31.442 -13.298 -5.851 1.00 71.06 93 ARG A N 1
ATOM 684 C CA . ARG A 1 93 ? 32.643 -12.477 -6.000 1.00 71.06 93 ARG A CA 1
ATOM 685 C C . ARG A 1 93 ? 33.679 -12.925 -4.951 1.00 71.06 93 ARG A C 1
ATOM 687 O O . ARG A 1 93 ? 33.289 -13.027 -3.786 1.00 71.06 93 ARG A O 1
ATOM 694 N N . PRO A 1 94 ? 34.938 -13.197 -5.347 1.00 68.06 94 PRO A N 1
ATOM 695 C CA . PRO A 1 94 ? 35.989 -13.640 -4.431 1.00 68.06 94 PRO A CA 1
ATOM 696 C C . PRO A 1 94 ? 36.357 -12.582 -3.386 1.00 68.06 94 PRO A C 1
ATOM 698 O O . PRO A 1 94 ? 36.183 -11.370 -3.668 1.00 68.06 94 PRO A O 1
#

Secondary structure (DSSP, 8-state):
-HHHHHHHHHHHHHHHHTS---S-HHHHHH-HHHHHHHHHHHHTT-S-HHHHHHHHHHHHHHHHTT---TTTS--GGGSPPPPGGGSS------

Foldseek 3Di:
DVVVVVVVVVVVVVVVVPPPPPPALVVLLVDLVNLVVVQVCVVVVVDDPVVNVSSVSSVVCNVVVVPDDPVSDDDPVRDDDDDPCPPPDDPPDD